Protein AF-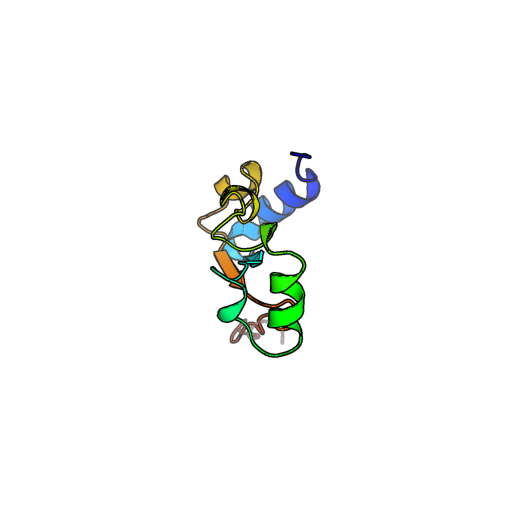A0A4R1RBW9-F1 (afdb_monomer_lite)

Radius of gyration: 17.19 Å; chains: 1; bounding box: 57×20×35 Å

Structure (mmCIF, N/CA/C/O backbone):
data_AF-A0A4R1RBW9-F1
#
_entry.id   AF-A0A4R1RBW9-F1
#
loop_
_atom_site.group_PDB
_atom_site.id
_atom_site.type_symbol
_atom_site.label_atom_id
_atom_site.label_alt_id
_atom_site.label_comp_id
_atom_site.label_asym_id
_atom_site.label_entity_id
_atom_site.label_seq_id
_atom_site.pdbx_PDB_ins_code
_atom_site.Cartn_x
_atom_site.Cartn_y
_atom_site.Cartn_z
_atom_site.occupancy
_atom_site.B_iso_or_equiv
_atom_site.auth_seq_id
_atom_site.auth_comp_id
_atom_site.auth_asym_id
_atom_site.auth_atom_id
_atom_site.pdbx_PDB_model_num
ATOM 1 N N . MET A 1 1 ? 6.829 6.905 11.009 1.00 62.59 1 MET A N 1
ATOM 2 C CA . MET A 1 1 ? 5.665 7.004 10.094 1.00 62.59 1 MET A CA 1
ATOM 3 C C . MET A 1 1 ? 4.739 8.102 10.592 1.00 62.59 1 MET A C 1
ATOM 5 O O . MET A 1 1 ? 4.626 8.254 11.802 1.00 62.59 1 MET A O 1
ATOM 9 N N . ARG A 1 2 ? 4.110 8.879 9.699 1.00 68.56 2 ARG A N 1
ATOM 10 C CA . ARG A 1 2 ? 3.042 9.809 10.110 1.00 68.56 2 ARG A CA 1
ATOM 11 C C . ARG A 1 2 ? 1.810 9.008 10.532 1.00 68.56 2 ARG A C 1
ATOM 13 O O . ARG A 1 2 ? 1.549 7.953 9.958 1.00 68.56 2 ARG A O 1
ATOM 20 N N . GLN A 1 3 ? 1.093 9.507 11.533 1.00 80.19 3 GLN A N 1
ATOM 21 C CA . GLN A 1 3 ? -0.158 8.908 11.990 1.00 80.19 3 GLN A CA 1
ATOM 22 C C . GLN A 1 3 ? -1.258 9.086 10.939 1.00 80.19 3 GLN A C 1
ATOM 24 O O . GLN A 1 3 ? -1.260 10.061 10.182 1.00 80.19 3 GLN A O 1
ATOM 29 N N . VAL A 1 4 ? -2.176 8.123 10.890 1.00 87.69 4 VAL A N 1
ATOM 30 C CA . VAL A 1 4 ? -3.404 8.232 10.102 1.00 87.69 4 VAL A CA 1
ATOM 31 C C . VAL A 1 4 ? -4.297 9.287 10.751 1.00 87.69 4 VAL A C 1
ATOM 33 O O . VAL A 1 4 ? -4.266 9.489 11.962 1.00 87.69 4 VAL A O 1
ATOM 36 N N . SER A 1 5 ? -5.064 10.009 9.937 1.00 92.06 5 SER A N 1
ATOM 37 C CA . SER A 1 5 ? -6.007 11.000 10.452 1.00 92.06 5 SER A CA 1
ATOM 38 C C . SER A 1 5 ? -7.082 10.306 11.310 1.00 92.06 5 SER A C 1
ATOM 40 O O . SER A 1 5 ? -7.637 9.298 10.864 1.00 92.06 5 SER A O 1
ATOM 42 N N . PRO A 1 6 ? -7.437 10.853 12.489 1.00 93.19 6 PRO A N 1
ATOM 43 C CA . PRO A 1 6 ? -8.482 10.283 13.347 1.00 93.19 6 PRO A CA 1
ATOM 44 C C . PRO A 1 6 ? -9.817 10.059 12.622 1.00 93.19 6 PRO A C 1
ATOM 46 O O . PRO A 1 6 ? -10.523 9.091 12.882 1.00 93.19 6 PRO A O 1
ATOM 49 N N . GLN A 1 7 ? -10.143 10.915 11.652 1.00 95.50 7 GLN A N 1
ATOM 50 C CA . GLN A 1 7 ? -11.346 10.805 10.829 1.00 95.50 7 GLN A CA 1
ATOM 51 C C . GLN A 1 7 ? -11.344 9.544 9.949 1.00 95.50 7 GLN A C 1
ATOM 53 O O . GLN A 1 7 ? -12.389 8.930 9.738 1.00 95.50 7 GLN A O 1
ATOM 58 N N . VAL A 1 8 ? -10.177 9.132 9.441 1.00 94.81 8 VAL A N 1
ATOM 59 C CA . VAL A 1 8 ? -10.045 7.885 8.671 1.00 94.81 8 VAL A CA 1
ATOM 60 C C . VAL A 1 8 ? -10.268 6.679 9.581 1.00 94.81 8 VAL A C 1
ATOM 62 O O . VAL A 1 8 ? -10.944 5.732 9.176 1.00 94.81 8 VAL A O 1
ATOM 65 N N . GLU A 1 9 ? -9.750 6.720 10.810 1.00 94.94 9 GLU A N 1
ATOM 66 C CA . GLU A 1 9 ? -9.969 5.663 11.803 1.00 94.94 9 GLU A CA 1
ATOM 67 C C . GLU A 1 9 ? -11.448 5.571 12.205 1.00 94.94 9 GLU A C 1
ATOM 69 O O . GLU A 1 9 ? -12.008 4.475 12.201 1.00 94.94 9 GLU A O 1
ATOM 74 N N . GLU A 1 10 ? -12.123 6.702 12.441 1.00 96.00 10 GLU A N 1
ATOM 75 C CA . GLU A 1 10 ? -13.553 6.727 12.784 1.00 96.00 10 GLU A CA 1
ATOM 76 C C . GLU A 1 10 ? -14.425 6.121 11.673 1.00 96.00 10 GLU A C 1
ATOM 78 O O . GLU A 1 10 ? -15.264 5.253 11.936 1.00 96.00 10 GLU A O 1
ATOM 83 N N . ILE A 1 11 ? -14.225 6.548 10.421 1.00 96.62 11 ILE A N 1
ATOM 84 C CA . ILE A 1 11 ? -14.995 6.040 9.274 1.00 96.62 11 ILE A CA 1
ATOM 85 C C . ILE A 1 11 ? -14.737 4.544 9.084 1.00 96.62 11 ILE A C 1
ATOM 87 O O . ILE A 1 11 ? -15.676 3.775 8.859 1.00 96.62 11 ILE A O 1
ATOM 91 N N . THR A 1 12 ? -13.474 4.128 9.203 1.00 96.44 12 THR A N 1
ATOM 92 C CA . THR A 1 12 ? -13.085 2.722 9.094 1.00 96.44 12 THR A CA 1
ATOM 93 C C . THR A 1 12 ? -13.775 1.886 10.161 1.00 96.44 12 THR A C 1
ATOM 95 O O . THR A 1 12 ? -14.346 0.851 9.827 1.00 96.44 12 THR A O 1
ATOM 98 N N . HIS A 1 13 ? -13.770 2.343 11.413 1.00 95.50 13 HIS A N 1
ATOM 99 C CA . HIS A 1 13 ? -14.429 1.661 12.519 1.00 95.50 13 HIS A CA 1
ATOM 100 C C . HIS A 1 13 ? -15.944 1.548 12.286 1.00 95.50 13 HIS A C 1
ATOM 102 O O . HIS A 1 13 ? -16.496 0.449 12.328 1.00 95.50 13 HIS A O 1
ATOM 108 N N . ARG A 1 14 ? -16.623 2.661 11.964 1.00 97.12 14 ARG A N 1
ATOM 109 C CA . ARG A 1 14 ? -18.088 2.693 11.772 1.00 97.12 14 ARG A CA 1
ATOM 110 C C . ARG A 1 14 ? -18.553 1.829 10.595 1.00 97.12 14 ARG A C 1
ATOM 112 O O . ARG A 1 14 ? -19.676 1.325 10.607 1.00 97.12 14 ARG A O 1
ATOM 119 N N . HIS A 1 15 ? -17.716 1.655 9.573 1.00 96.62 15 HIS A N 1
ATOM 120 C CA . HIS A 1 15 ? -18.084 0.965 8.337 1.00 96.62 15 HIS A CA 1
ATOM 121 C C . HIS A 1 15 ? -17.149 -0.191 7.973 1.00 96.62 15 HIS A C 1
ATOM 123 O O . HIS A 1 15 ? -17.059 -0.533 6.796 1.00 96.62 15 HIS A O 1
ATOM 129 N N . ALA A 1 16 ? -16.512 -0.844 8.952 1.00 95.88 16 ALA A N 1
ATOM 130 C CA . ALA A 1 16 ? -15.480 -1.860 8.718 1.00 95.88 16 ALA A CA 1
ATOM 131 C C . ALA A 1 16 ? -15.901 -2.943 7.702 1.00 95.88 16 ALA A C 1
ATOM 133 O O . ALA A 1 16 ? -15.140 -3.265 6.798 1.00 95.88 16 ALA A O 1
ATOM 134 N N . HIS A 1 17 ? -17.151 -3.420 7.751 1.00 95.75 17 HIS A N 1
ATOM 135 C CA . HIS A 1 17 ? -17.693 -4.407 6.799 1.00 95.75 17 HIS A CA 1
ATOM 136 C C . HIS A 1 17 ? -17.770 -3.924 5.337 1.00 95.75 17 HIS A C 1
ATOM 138 O O . HIS A 1 17 ? -17.806 -4.734 4.410 1.00 95.75 17 HIS A O 1
ATOM 144 N N . ARG A 1 18 ? -17.830 -2.608 5.114 1.00 95.75 18 ARG A N 1
ATOM 145 C CA . ARG A 1 18 ? -17.848 -1.970 3.787 1.00 95.75 18 ARG A CA 1
ATOM 146 C C . ARG A 1 18 ? -16.483 -1.400 3.402 1.00 95.75 18 ARG A C 1
ATOM 148 O O . ARG A 1 18 ? -16.304 -1.015 2.248 1.00 95.75 18 ARG A O 1
ATOM 155 N N . THR A 1 19 ? -15.533 -1.366 4.333 1.00 96.38 19 THR A N 1
ATOM 156 C CA . THR A 1 19 ? -14.197 -0.826 4.105 1.00 96.38 19 THR A CA 1
ATOM 157 C C . THR A 1 19 ? -13.351 -1.783 3.278 1.00 96.38 19 THR A C 1
ATOM 159 O O . THR A 1 19 ? -13.292 -2.994 3.514 1.00 96.38 19 THR A O 1
ATOM 162 N N . VAL A 1 20 ? -12.672 -1.202 2.293 1.00 95.06 20 VAL A N 1
ATOM 163 C CA . VAL A 1 20 ? -11.688 -1.876 1.458 1.00 95.06 20 VAL A CA 1
ATOM 164 C C . VAL A 1 20 ? -10.394 -1.076 1.501 1.00 95.06 20 VAL A C 1
ATOM 166 O O . VAL A 1 20 ? -10.353 0.066 1.050 1.00 95.06 20 VAL A O 1
ATOM 169 N N . PHE A 1 21 ? -9.334 -1.693 2.009 1.00 95.06 21 PHE A N 1
ATOM 170 C CA . PHE A 1 21 ? -7.982 -1.181 1.871 1.00 95.06 21 PHE A CA 1
ATOM 171 C C . PHE A 1 21 ? -7.347 -1.721 0.596 1.00 95.06 21 PHE A C 1
ATOM 173 O O . PHE A 1 21 ? -7.474 -2.902 0.277 1.00 95.06 21 PHE A O 1
ATOM 180 N N . THR A 1 22 ? -6.629 -0.865 -0.122 1.00 93.19 22 THR A N 1
ATOM 181 C CA . THR A 1 22 ? -5.869 -1.272 -1.304 1.00 93.19 22 THR A CA 1
ATOM 182 C C . THR A 1 22 ? -4.383 -1.088 -1.058 1.00 93.19 22 THR A C 1
ATOM 184 O O . THR A 1 22 ? -3.961 0.030 -0.760 1.00 93.19 22 THR A O 1
ATOM 187 N N . ARG A 1 23 ? -3.592 -2.146 -1.233 1.00 93.38 23 ARG A N 1
ATOM 188 C CA . ARG A 1 23 ? -2.128 -2.078 -1.200 1.00 93.38 23 ARG A CA 1
ATOM 189 C C . ARG A 1 23 ? -1.589 -2.031 -2.618 1.00 93.38 23 ARG A C 1
ATOM 191 O O . ARG A 1 23 ? -2.013 -2.797 -3.484 1.00 93.38 23 ARG A O 1
ATOM 198 N N . PHE A 1 24 ? -0.663 -1.114 -2.861 1.00 90.44 24 PHE A N 1
ATOM 199 C CA . PHE A 1 24 ? 0.049 -1.048 -4.127 1.00 90.44 24 PHE A CA 1
ATOM 200 C C . PHE A 1 24 ? 1.284 -1.936 -4.036 1.00 90.44 24 PHE A C 1
ATOM 202 O O . PHE A 1 24 ? 2.291 -1.525 -3.476 1.00 90.44 24 PHE A O 1
ATOM 209 N N . ILE A 1 25 ? 1.187 -3.160 -4.539 1.00 91.19 25 ILE A N 1
ATOM 210 C CA . ILE A 1 25 ? 2.266 -4.140 -4.476 1.00 91.19 25 ILE A CA 1
ATOM 211 C C . ILE A 1 25 ? 3.169 -3.939 -5.688 1.00 91.19 25 ILE A C 1
ATOM 213 O O . ILE A 1 25 ? 2.722 -4.007 -6.829 1.00 91.19 25 ILE A O 1
ATOM 217 N N . THR A 1 26 ? 4.445 -3.667 -5.449 1.00 92.88 26 THR A N 1
ATOM 218 C CA . THR A 1 26 ? 5.431 -3.490 -6.518 1.00 92.88 26 THR A CA 1
ATOM 219 C C . THR A 1 26 ? 5.858 -4.853 -7.088 1.00 92.88 26 THR A C 1
ATOM 221 O O . THR A 1 26 ? 5.652 -5.894 -6.446 1.00 92.88 26 THR A O 1
ATOM 224 N N . PRO A 1 27 ? 6.405 -4.917 -8.316 1.00 93.88 27 PRO A N 1
ATOM 225 C CA . PRO A 1 27 ? 6.923 -6.175 -8.840 1.00 93.88 27 PRO A CA 1
ATOM 226 C C . PRO A 1 27 ? 8.105 -6.667 -7.992 1.00 93.88 27 PRO A C 1
ATOM 228 O O . PRO A 1 27 ? 8.781 -5.880 -7.330 1.00 93.88 27 PRO A O 1
ATOM 231 N N . GLU A 1 28 ? 8.360 -7.979 -8.024 1.00 93.75 28 GLU A N 1
ATOM 232 C CA . GLU A 1 28 ? 9.545 -8.561 -7.365 1.00 93.75 28 GLU A CA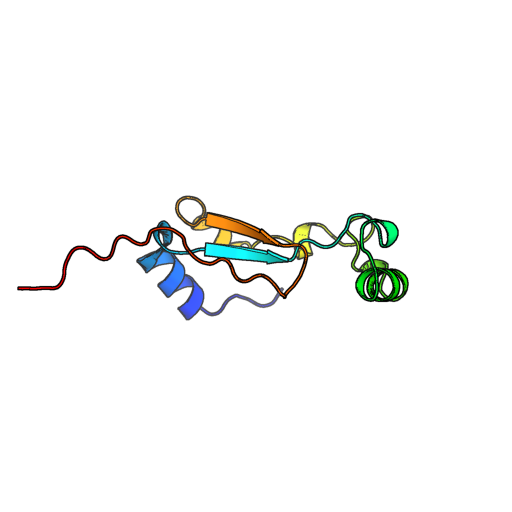 1
ATOM 233 C C . GLU A 1 28 ? 10.827 -7.943 -7.917 1.00 93.75 28 GLU A C 1
ATOM 235 O O . GLU A 1 28 ? 11.685 -7.501 -7.162 1.00 93.75 28 GLU A O 1
ATOM 240 N N . ARG A 1 29 ? 10.896 -7.877 -9.248 1.00 94.88 29 ARG A N 1
ATOM 241 C CA . ARG A 1 29 ? 12.009 -7.348 -10.020 1.00 94.88 29 ARG A CA 1
ATOM 242 C C . ARG A 1 29 ? 11.482 -6.562 -11.223 1.00 94.88 29 ARG A C 1
ATOM 244 O O . ARG A 1 29 ? 10.346 -6.820 -11.638 1.00 94.88 29 ARG A O 1
ATOM 251 N N . PRO A 1 30 ? 12.259 -5.633 -11.807 1.00 93.75 30 PRO A N 1
ATOM 252 C CA . PRO A 1 30 ? 11.792 -4.825 -12.933 1.00 93.75 30 PRO A CA 1
ATOM 253 C C . PRO A 1 30 ? 11.287 -5.662 -14.115 1.00 93.75 30 PRO A C 1
ATOM 255 O O . PRO A 1 30 ? 10.267 -5.325 -14.713 1.00 93.75 30 PRO A O 1
ATOM 258 N N . GLU A 1 31 ? 11.940 -6.796 -14.386 1.00 95.00 31 GLU A N 1
ATOM 259 C CA . GLU A 1 31 ? 11.683 -7.683 -15.527 1.00 95.00 31 GLU A CA 1
ATOM 260 C C . GLU A 1 31 ? 10.307 -8.370 -15.470 1.00 95.00 31 GLU A C 1
ATOM 262 O O . GLU A 1 31 ? 9.844 -8.928 -16.460 1.00 95.00 31 GLU A O 1
ATOM 267 N N . HIS A 1 32 ? 9.621 -8.317 -14.324 1.00 93.00 32 HIS A N 1
ATOM 268 C CA . HIS A 1 32 ? 8.251 -8.820 -14.184 1.00 93.00 32 HIS A CA 1
ATOM 269 C C . HIS A 1 32 ? 7.191 -7.838 -14.705 1.00 93.00 32 HIS A C 1
ATOM 271 O O . HIS A 1 32 ? 6.000 -8.151 -14.685 1.00 93.00 32 HIS A O 1
ATOM 277 N N . MET A 1 33 ? 7.600 -6.652 -15.155 1.00 89.38 33 MET A N 1
ATOM 278 C CA . MET A 1 33 ? 6.729 -5.658 -15.771 1.00 89.38 33 MET A CA 1
ATOM 279 C C . MET A 1 33 ? 7.098 -5.455 -17.240 1.00 89.38 33 MET A C 1
ATOM 281 O O . MET A 1 33 ? 8.219 -5.712 -17.664 1.00 89.38 33 MET A O 1
ATOM 285 N N . SER A 1 34 ? 6.147 -4.954 -18.028 1.00 89.25 34 SER A N 1
ATOM 286 C CA . SER A 1 34 ? 6.325 -4.704 -19.462 1.00 89.25 34 SER A CA 1
ATOM 287 C C . SER A 1 34 ? 6.169 -3.224 -19.821 1.00 89.25 34 SER A C 1
ATOM 289 O O . SER A 1 34 ? 5.449 -2.472 -19.155 1.00 89.25 34 SER A O 1
ATOM 291 N N . GLY A 1 35 ? 6.783 -2.813 -20.933 1.00 8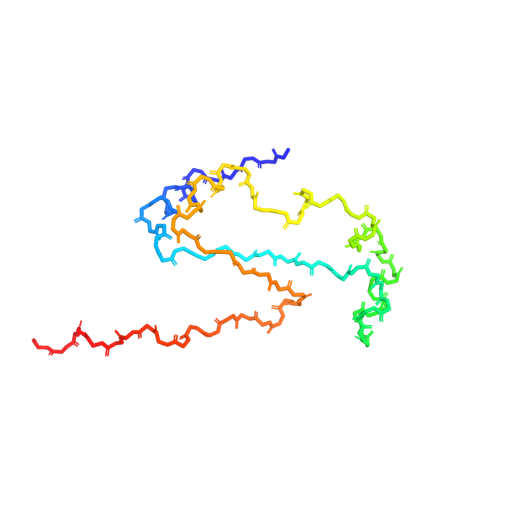9.88 35 GLY A N 1
ATOM 292 C CA . GLY A 1 35 ? 6.641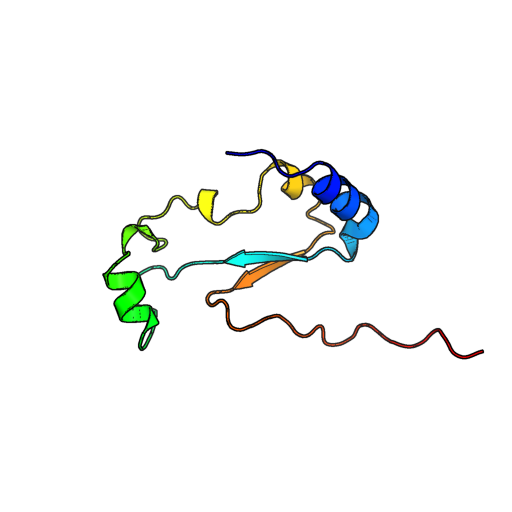 -1.465 -21.491 1.00 89.88 35 GLY A CA 1
ATOM 293 C C . GLY A 1 35 ? 7.197 -0.386 -20.561 1.00 89.88 35 GLY A C 1
ATOM 294 O O . GLY A 1 35 ? 8.267 -0.550 -19.982 1.00 89.88 35 GLY A O 1
ATOM 295 N N . MET A 1 36 ? 6.460 0.715 -20.380 1.00 89.56 36 MET A N 1
ATOM 296 C CA . MET A 1 36 ? 6.914 1.838 -19.542 1.00 89.56 36 MET A CA 1
ATOM 297 C C . MET A 1 36 ? 7.200 1.442 -18.087 1.00 89.56 36 MET A C 1
ATOM 299 O O . MET A 1 36 ? 8.040 2.062 -17.442 1.00 89.56 36 MET A O 1
ATOM 303 N N . TRP A 1 37 ? 6.523 0.415 -17.565 1.00 90.31 37 TRP A N 1
ATOM 304 C CA . TRP A 1 37 ? 6.731 -0.038 -16.191 1.00 90.31 37 TRP A CA 1
ATOM 305 C C . TRP A 1 37 ? 8.071 -0.750 -15.998 1.00 90.31 37 TRP A C 1
ATOM 307 O O . TRP A 1 37 ? 8.657 -0.597 -14.931 1.00 90.31 37 TRP A O 1
ATOM 317 N N . LEU A 1 38 ? 8.582 -1.458 -17.015 1.00 93.19 38 LEU A N 1
ATOM 318 C CA . LEU A 1 38 ? 9.927 -2.043 -16.972 1.00 93.19 38 LEU A CA 1
ATOM 319 C C . LEU A 1 38 ? 10.965 -0.935 -16.781 1.00 93.19 38 LEU A C 1
ATOM 321 O O . LEU A 1 38 ? 11.642 -0.897 -15.760 1.00 93.19 38 LEU A O 1
ATOM 325 N N . ALA A 1 39 ? 10.987 0.036 -17.699 1.00 93.88 39 ALA A N 1
ATOM 326 C CA . ALA A 1 39 ? 11.918 1.163 -17.643 1.00 93.88 39 ALA A CA 1
ATOM 327 C C . ALA A 1 39 ? 11.768 1.990 -16.350 1.00 93.88 39 ALA A C 1
ATOM 329 O O . ALA A 1 39 ? 12.750 2.483 -15.792 1.00 93.88 39 ALA A O 1
ATOM 330 N N . TYR A 1 40 ? 10.539 2.133 -15.838 1.00 93.25 40 TYR A N 1
ATOM 331 C CA . TYR A 1 40 ? 10.284 2.803 -14.564 1.00 93.25 40 TYR A CA 1
ATOM 332 C C . TYR A 1 40 ? 10.937 2.066 -13.387 1.00 93.25 40 TYR A C 1
ATOM 334 O O . TYR A 1 40 ? 11.640 2.694 -12.596 1.00 93.25 40 TYR A O 1
ATOM 342 N N . TYR A 1 41 ? 10.735 0.752 -13.268 1.00 93.88 41 TYR A N 1
ATOM 343 C CA . TYR A 1 41 ? 11.308 -0.028 -12.169 1.00 93.88 41 TYR A CA 1
ATOM 344 C C . TYR A 1 41 ? 12.801 -0.320 -12.348 1.00 93.88 41 TYR A C 1
ATOM 346 O O . TYR A 1 41 ? 13.488 -0.477 -11.347 1.00 93.88 41 TYR A O 1
ATOM 354 N N . GLU A 1 42 ? 13.337 -0.314 -13.570 1.00 95.12 42 GLU A N 1
ATOM 355 C CA . GLU A 1 42 ? 14.788 -0.319 -13.805 1.00 95.12 42 GLU A CA 1
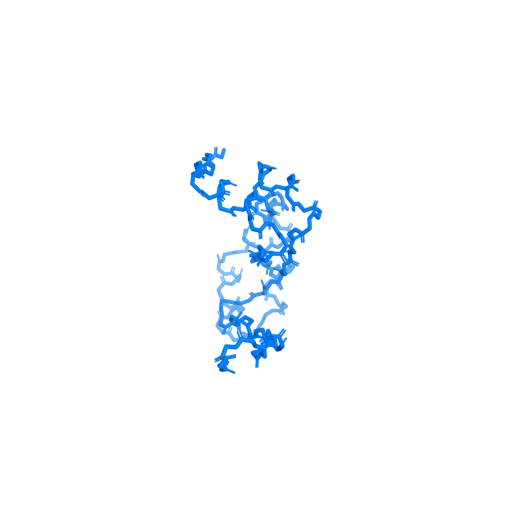ATOM 356 C C . GLU A 1 42 ? 15.432 0.954 -13.245 1.00 95.12 42 GLU A C 1
ATOM 358 O O . GLU A 1 42 ? 16.427 0.884 -12.523 1.00 95.12 42 GLU A O 1
ATOM 363 N N . LYS A 1 43 ? 14.822 2.120 -13.503 1.00 95.81 43 LYS A N 1
ATOM 364 C CA . LYS A 1 43 ? 15.275 3.403 -12.948 1.00 95.81 43 LYS A CA 1
ATOM 365 C C . LYS A 1 43 ? 15.122 3.469 -11.425 1.00 95.81 43 LYS A C 1
ATOM 367 O O . LYS A 1 43 ? 15.984 4.022 -10.747 1.00 95.81 43 LYS A O 1
ATOM 372 N N . TRP A 1 44 ? 14.029 2.931 -10.887 1.00 94.75 44 TRP A N 1
ATOM 373 C CA . TRP A 1 44 ? 13.689 2.974 -9.461 1.00 94.75 44 TRP A CA 1
ATOM 374 C C . TRP A 1 44 ? 13.738 1.584 -8.826 1.00 94.75 44 TRP A C 1
ATOM 376 O O . TRP A 1 44 ? 12.789 1.156 -8.168 1.00 94.75 44 TRP A O 1
ATOM 386 N N . ARG A 1 45 ? 14.849 0.864 -9.017 1.00 94.19 45 ARG A N 1
ATOM 387 C CA . ARG A 1 45 ? 14.978 -0.534 -8.577 1.00 94.19 45 ARG A CA 1
ATOM 388 C C . ARG A 1 45 ? 14.791 -0.726 -7.071 1.00 94.19 45 ARG A C 1
ATOM 390 O O . ARG A 1 45 ? 14.243 -1.739 -6.650 1.00 94.19 45 ARG A O 1
ATOM 397 N N . THR A 1 46 ? 15.120 0.284 -6.270 1.00 94.50 46 THR A N 1
ATOM 398 C CA . THR A 1 46 ? 14.878 0.305 -4.817 1.00 94.50 46 THR A CA 1
ATOM 399 C C . THR A 1 46 ? 13.398 0.203 -4.432 1.00 94.50 46 THR A C 1
ATOM 401 O O . THR A 1 46 ? 13.087 -0.124 -3.293 1.00 94.50 46 THR A O 1
ATOM 404 N N . MET A 1 47 ? 12.475 0.451 -5.369 1.00 92.62 47 MET A N 1
ATOM 405 C CA . MET A 1 47 ? 11.032 0.297 -5.167 1.00 92.62 47 MET A CA 1
ATOM 406 C C . MET A 1 47 ? 10.511 -1.114 -5.488 1.00 92.62 47 MET A C 1
ATOM 408 O O . MET A 1 47 ? 9.317 -1.368 -5.341 1.00 92.62 47 MET A O 1
ATOM 412 N N . THR A 1 48 ? 11.355 -2.038 -5.949 1.00 94.44 48 THR A N 1
ATOM 413 C CA . THR A 1 48 ? 10.967 -3.439 -6.208 1.00 94.44 48 THR A CA 1
ATOM 414 C C . THR A 1 48 ? 10.994 -4.266 -4.923 1.00 94.44 48 THR A C 1
ATOM 416 O O . THR A 1 48 ? 11.724 -3.925 -3.995 1.00 94.44 48 THR A O 1
ATOM 419 N N . ARG A 1 49 ? 10.197 -5.340 -4.831 1.00 94.25 49 ARG A N 1
ATOM 420 C CA . ARG A 1 49 ? 10.079 -6.117 -3.576 1.00 94.25 49 ARG A CA 1
ATOM 421 C C . ARG A 1 49 ? 11.361 -6.832 -3.165 1.00 94.25 49 ARG A C 1
ATOM 423 O O . ARG A 1 49 ? 11.512 -7.112 -1.985 1.00 94.25 49 ARG A O 1
ATOM 430 N N . GLU A 1 50 ? 12.291 -7.062 -4.093 1.00 94.62 50 GLU A N 1
ATOM 431 C CA . GLU A 1 50 ? 13.609 -7.605 -3.744 1.00 94.62 50 GLU A CA 1
ATOM 432 C C . GLU A 1 50 ? 14.441 -6.628 -2.878 1.00 94.62 50 GLU A C 1
ATOM 434 O O . GLU A 1 50 ? 15.354 -7.066 -2.184 1.00 94.62 50 GLU A O 1
ATOM 439 N N . GLN A 1 51 ? 14.151 -5.315 -2.913 1.00 94.62 51 GLN A N 1
ATOM 440 C CA . GLN A 1 51 ? 14.916 -4.278 -2.191 1.00 94.62 51 GLN A CA 1
ATOM 441 C C . GLN A 1 51 ? 14.084 -3.483 -1.182 1.00 94.62 51 GLN A C 1
ATOM 443 O O . GLN A 1 51 ? 14.613 -2.998 -0.183 1.00 94.62 51 GLN A O 1
ATOM 448 N N . LEU A 1 52 ? 12.797 -3.296 -1.465 1.00 94.19 52 LEU A N 1
ATOM 449 C CA . LEU A 1 52 ? 11.899 -2.488 -0.659 1.00 94.19 52 LEU A CA 1
ATOM 450 C C . LEU A 1 52 ? 11.536 -3.230 0.630 1.00 94.19 52 LEU A C 1
ATOM 452 O O . LEU A 1 52 ? 11.144 -4.393 0.588 1.00 94.19 52 LEU A O 1
ATOM 456 N N . ASP A 1 53 ? 11.588 -2.529 1.764 1.00 93.25 53 ASP A N 1
ATOM 457 C CA . ASP A 1 53 ? 11.072 -3.052 3.030 1.00 93.25 53 ASP A CA 1
ATOM 458 C C . ASP A 1 53 ? 9.590 -3.460 2.863 1.00 93.25 53 ASP A C 1
ATOM 460 O O . ASP A 1 53 ? 8.754 -2.599 2.552 1.00 93.25 53 ASP A O 1
ATOM 464 N N . PRO A 1 54 ? 9.227 -4.741 3.086 1.00 90.00 54 PRO A N 1
ATOM 465 C CA . PRO A 1 54 ? 7.848 -5.211 2.979 1.00 90.00 54 PRO A CA 1
ATOM 466 C C . PRO A 1 54 ? 6.859 -4.418 3.841 1.00 90.00 54 PRO A C 1
ATOM 468 O O . PRO A 1 54 ? 5.692 -4.288 3.470 1.00 90.00 54 PRO A O 1
ATOM 471 N N . GLY A 1 55 ? 7.314 -3.844 4.961 1.00 90.94 55 GLY A N 1
ATOM 472 C CA . GLY A 1 55 ? 6.495 -3.005 5.835 1.00 90.94 55 GLY A CA 1
ATOM 473 C C . GLY A 1 55 ? 5.994 -1.721 5.167 1.00 90.94 55 GLY A C 1
ATOM 474 O O . GLY A 1 55 ? 4.941 -1.211 5.546 1.00 90.94 55 GLY A O 1
ATOM 475 N N . LEU A 1 56 ? 6.689 -1.223 4.137 1.00 90.31 56 LEU A N 1
ATOM 476 C CA . LEU A 1 56 ? 6.264 -0.051 3.360 1.00 90.31 56 LEU A CA 1
ATOM 477 C C . LEU A 1 56 ? 5.109 -0.355 2.399 1.00 90.31 56 LEU A C 1
ATOM 479 O O . LEU A 1 56 ? 4.420 0.569 1.967 1.00 90.31 56 LEU A O 1
ATOM 483 N N . LEU A 1 57 ? 4.893 -1.631 2.068 1.00 92.44 57 LEU A N 1
ATOM 484 C CA . LEU A 1 57 ? 3.788 -2.082 1.221 1.00 92.44 57 LEU A CA 1
ATOM 485 C C . LEU A 1 57 ? 2.545 -2.471 2.021 1.00 92.44 57 LEU A C 1
ATOM 487 O O . LEU A 1 57 ? 1.508 -2.760 1.425 1.00 92.44 57 LEU A O 1
ATOM 491 N N . ASP A 1 58 ? 2.643 -2.511 3.349 1.00 92.69 58 ASP A N 1
ATOM 492 C CA . ASP A 1 58 ? 1.592 -3.033 4.207 1.00 92.69 58 ASP A CA 1
ATOM 493 C C . ASP A 1 58 ? 0.583 -1.964 4.664 1.00 92.69 58 ASP A C 1
ATOM 495 O O . ASP A 1 58 ? 0.773 -0.757 4.503 1.00 92.69 58 ASP A O 1
ATOM 499 N N . ILE A 1 59 ? -0.528 -2.415 5.249 1.00 93.44 59 ILE A N 1
ATOM 500 C CA . ILE A 1 59 ? -1.513 -1.531 5.876 1.00 93.44 59 ILE A CA 1
ATOM 501 C C . ILE A 1 59 ? -0.896 -0.854 7.102 1.00 93.44 59 ILE A C 1
ATOM 503 O O . ILE A 1 59 ? -0.197 -1.489 7.892 1.00 93.44 59 ILE A O 1
ATOM 507 N N . VAL A 1 60 ? -1.198 0.433 7.299 1.00 91.88 60 VAL A N 1
ATOM 508 C CA . VAL A 1 60 ? -0.744 1.174 8.483 1.00 91.88 60 VAL A CA 1
ATOM 509 C C . VAL A 1 60 ? -1.207 0.454 9.759 1.00 91.88 60 VAL A C 1
ATOM 511 O O . VAL A 1 60 ? -2.388 0.109 9.843 1.00 91.88 60 VAL A O 1
ATOM 514 N N . PRO A 1 61 ? -0.333 0.246 10.766 1.00 91.00 61 PRO A N 1
ATOM 515 C CA . PRO A 1 61 ? -0.648 -0.589 11.925 1.00 91.00 61 PRO A CA 1
ATOM 516 C C . PRO A 1 61 ? -1.966 -0.259 12.633 1.00 91.00 61 PRO A C 1
ATOM 518 O O . PRO A 1 61 ? -2.713 -1.178 12.950 1.00 91.00 61 PRO A O 1
ATOM 521 N N . THR A 1 62 ? -2.306 1.023 12.809 1.00 91.75 62 THR A N 1
ATOM 522 C CA . THR A 1 62 ? -3.552 1.424 13.492 1.00 91.75 62 THR A CA 1
ATOM 523 C C . THR A 1 62 ? -4.813 0.991 12.743 1.00 91.75 62 THR A C 1
ATOM 525 O O . THR A 1 62 ? -5.831 0.697 13.362 1.00 91.75 62 THR A O 1
ATOM 528 N N . LEU A 1 63 ? -4.740 0.852 11.416 1.00 94.19 63 LEU A N 1
ATOM 529 C CA . LEU A 1 63 ? -5.854 0.396 10.586 1.00 94.19 63 LEU A CA 1
ATOM 530 C C . LEU A 1 63 ? -5.961 -1.133 10.504 1.00 94.19 63 LEU A C 1
ATOM 532 O O . LEU A 1 63 ? -7.011 -1.653 10.124 1.00 94.19 63 LEU A O 1
ATOM 536 N N . LYS A 1 64 ? -4.905 -1.870 10.877 1.00 93.44 64 LYS A N 1
ATOM 537 C CA . LYS A 1 64 ? -4.908 -3.340 10.831 1.00 93.44 64 LYS A CA 1
ATOM 538 C C . LYS A 1 64 ? -5.919 -3.961 11.787 1.00 93.44 64 LYS A C 1
ATOM 540 O O . LYS A 1 64 ? -6.454 -5.019 11.482 1.00 93.44 64 LYS A O 1
ATOM 545 N N . HIS A 1 65 ? -6.221 -3.295 12.901 1.00 92.50 65 HIS A N 1
ATOM 546 C CA . HIS A 1 65 ? -7.184 -3.777 13.895 1.00 92.50 65 HIS A CA 1
ATOM 547 C C . HIS A 1 65 ? -8.608 -3.930 13.348 1.00 92.50 65 HIS A C 1
ATOM 549 O O . HIS A 1 65 ? -9.414 -4.642 13.937 1.00 92.50 65 HIS A O 1
ATOM 555 N N . PHE A 1 66 ? -8.917 -3.296 12.216 1.00 94.69 66 PHE A N 1
ATOM 556 C CA . PHE A 1 66 ? -10.221 -3.406 11.567 1.00 94.69 66 PHE A CA 1
ATOM 557 C C . PHE A 1 66 ? -10.300 -4.567 10.561 1.00 94.69 66 PHE A C 1
ATOM 559 O O . PHE A 1 66 ? -11.329 -4.728 9.905 1.00 94.69 66 PHE A O 1
ATOM 566 N N . ILE A 1 67 ? -9.227 -5.354 10.406 1.00 94.50 67 ILE A N 1
ATOM 567 C CA . ILE A 1 67 ? -9.118 -6.481 9.473 1.00 94.50 67 ILE A CA 1
ATOM 568 C C . ILE A 1 67 ? -9.018 -7.791 10.277 1.00 94.50 67 ILE A C 1
ATOM 570 O O . ILE A 1 67 ? -7.998 -8.006 10.934 1.00 94.50 67 ILE A O 1
ATOM 574 N N . PRO A 1 68 ? -9.994 -8.717 10.178 1.00 92.81 68 PRO A N 1
ATOM 575 C CA . PRO A 1 68 ? -11.349 -8.559 9.619 1.00 92.81 68 PRO A CA 1
ATOM 576 C C . PRO A 1 68 ? -12.263 -7.676 10.508 1.00 92.81 68 PRO A C 1
ATOM 578 O O . PRO A 1 68 ? -11.970 -7.522 11.693 1.00 92.81 68 PRO A O 1
ATOM 581 N N . PRO A 1 69 ? -13.381 -7.109 9.984 1.00 94.44 69 PRO A N 1
ATOM 582 C CA . PRO A 1 69 ? -14.056 -7.447 8.722 1.00 94.44 69 PRO A CA 1
ATOM 583 C C . PRO A 1 69 ? -13.669 -6.603 7.498 1.00 94.44 69 PRO A C 1
ATOM 585 O O . PRO A 1 69 ? -14.120 -6.919 6.394 1.00 94.44 69 PRO A O 1
ATOM 588 N N . ALA A 1 70 ? -12.862 -5.550 7.650 1.00 96.19 70 ALA A N 1
ATOM 589 C CA . ALA A 1 70 ? -12.362 -4.800 6.503 1.00 96.19 70 ALA A CA 1
ATOM 590 C C . ALA A 1 70 ? -11.528 -5.713 5.596 1.00 96.19 70 ALA A C 1
ATOM 592 O O . ALA A 1 70 ? -10.818 -6.605 6.061 1.00 96.19 70 ALA A O 1
ATOM 593 N N . ARG A 1 71 ? -11.630 -5.502 4.282 1.00 95.44 71 ARG A N 1
ATOM 594 C CA . ARG A 1 71 ? -10.954 -6.338 3.279 1.00 95.44 71 ARG A CA 1
ATOM 595 C C . ARG A 1 71 ? -9.720 -5.637 2.735 1.00 95.44 71 ARG A C 1
ATOM 597 O O . ARG A 1 71 ? -9.730 -4.420 2.569 1.00 95.44 71 ARG A O 1
ATOM 604 N N . VAL A 1 72 ? -8.692 -6.409 2.400 1.00 94.88 72 VAL A N 1
ATOM 605 C CA . VAL A 1 72 ? -7.471 -5.914 1.752 1.00 94.88 72 VAL A CA 1
ATOM 606 C C . VAL A 1 72 ? -7.406 -6.443 0.327 1.00 94.88 72 VAL A C 1
ATOM 608 O O . VAL A 1 72 ? -7.671 -7.619 0.092 1.00 94.88 72 VAL A O 1
ATOM 611 N N . PHE A 1 73 ? -7.050 -5.574 -0.614 1.00 91.81 73 PHE A N 1
ATOM 612 C CA . PHE A 1 73 ? -6.817 -5.939 -2.005 1.00 91.81 73 PHE A CA 1
ATOM 613 C C . PHE A 1 73 ? -5.470 -5.426 -2.481 1.00 91.81 73 PHE A C 1
ATOM 615 O O . PHE A 1 73 ? -5.149 -4.245 -2.347 1.00 91.81 73 PHE A O 1
ATOM 622 N N . ASP A 1 74 ? -4.726 -6.313 -3.119 1.00 91.50 74 ASP A N 1
ATOM 623 C CA . ASP A 1 74 ? -3.421 -6.004 -3.675 1.00 91.50 74 ASP A CA 1
ATOM 624 C C . ASP A 1 74 ? -3.557 -5.651 -5.156 1.00 91.50 74 ASP A C 1
ATOM 626 O O . ASP A 1 74 ? -4.278 -6.307 -5.913 1.00 91.50 74 ASP A O 1
ATOM 630 N N . LYS A 1 75 ? -2.869 -4.591 -5.583 1.00 83.50 75 LYS A N 1
ATOM 631 C CA . LYS A 1 75 ? -2.828 -4.153 -6.982 1.00 83.50 75 LYS A CA 1
ATOM 632 C C . LYS A 1 75 ? -1.407 -3.806 -7.403 1.00 83.50 75 LYS A C 1
ATOM 634 O O . LYS A 1 75 ? -0.685 -3.161 -6.656 1.00 83.50 75 LYS A O 1
ATOM 639 N N . LEU A 1 76 ? -1.052 -4.182 -8.631 1.00 77.31 76 LEU A N 1
ATOM 640 C CA . LEU A 1 76 ? 0.274 -3.931 -9.210 1.00 77.31 76 LEU A CA 1
ATOM 641 C C . LEU A 1 76 ? 0.374 -2.593 -9.960 1.00 77.31 76 LEU A C 1
ATOM 643 O O . LEU A 1 76 ? 1.461 -2.061 -10.145 1.00 77.31 76 LEU A O 1
ATOM 647 N N . THR A 1 77 ? -0.748 -2.043 -10.441 1.00 67.75 77 THR A N 1
ATOM 648 C CA . THR A 1 77 ? -0.762 -0.818 -11.261 1.00 67.75 77 THR A CA 1
ATOM 649 C C . THR A 1 77 ? -1.905 0.111 -10.869 1.00 67.75 77 THR A C 1
ATOM 651 O O . THR A 1 77 ? -2.981 -0.329 -10.458 1.00 67.75 77 THR A O 1
ATOM 654 N N . MET A 1 78 ? -1.689 1.426 -10.994 1.00 57.59 78 MET A N 1
ATOM 655 C CA . MET A 1 78 ? -2.674 2.445 -10.605 1.00 57.59 78 MET A CA 1
ATOM 656 C C . MET A 1 78 ? -3.994 2.317 -11.390 1.00 57.59 78 MET A C 1
ATOM 658 O O . MET A 1 78 ? -5.056 2.549 -10.815 1.00 57.59 78 MET A O 1
ATOM 662 N N . ALA A 1 79 ? -3.926 1.861 -12.646 1.00 56.09 79 ALA A N 1
ATOM 663 C CA . ALA A 1 79 ? -4.981 1.943 -13.660 1.00 56.09 79 ALA A CA 1
ATOM 664 C C . ALA A 1 79 ? -6.233 1.077 -13.429 1.00 56.09 79 ALA A C 1
ATOM 666 O O . ALA A 1 79 ? -7.207 1.218 -14.165 1.00 56.09 79 ALA A O 1
ATOM 667 N N . ARG A 1 80 ? -6.258 0.198 -12.421 1.00 44.34 80 ARG A N 1
ATOM 668 C CA . ARG A 1 80 ? -7.442 -0.616 -12.124 1.00 44.34 80 ARG A CA 1
ATOM 669 C C . ARG A 1 80 ? -8.013 -0.261 -10.757 1.00 44.34 80 ARG A C 1
ATOM 671 O O . ARG A 1 80 ? -7.573 -0.786 -9.737 1.00 44.34 80 ARG A O 1
ATOM 678 N N . LEU A 1 81 ? -9.002 0.635 -10.744 1.00 44.97 81 LEU A N 1
ATOM 679 C CA . LEU A 1 81 ? -9.981 0.649 -9.660 1.00 44.97 81 LEU A CA 1
ATOM 680 C C . LEU A 1 81 ? -10.914 -0.548 -9.858 1.00 44.97 81 LEU A C 1
ATOM 682 O O . LEU A 1 81 ? -11.418 -0.799 -10.954 1.00 44.97 81 LEU A O 1
ATOM 686 N N . PHE A 1 82 ? -11.112 -1.305 -8.787 1.00 48.50 82 PHE A N 1
ATOM 687 C CA . PHE A 1 82 ? -12.099 -2.369 -8.718 1.00 48.50 82 PHE A CA 1
ATOM 688 C C . PHE A 1 82 ? -13.501 -1.805 -9.009 1.00 48.50 82 PHE A C 1
ATOM 690 O O . PHE A 1 82 ? -13.922 -0.841 -8.371 1.00 48.50 82 PHE A O 1
ATOM 697 N N . LYS A 1 83 ? -14.232 -2.413 -9.955 1.00 41.88 83 LYS A N 1
ATOM 698 C CA . LYS A 1 83 ? -15.691 -2.274 -10.038 1.00 41.88 83 LYS A CA 1
ATOM 699 C C . LYS A 1 83 ? -16.292 -3.301 -9.075 1.00 41.88 83 LYS A C 1
ATOM 701 O O . LYS A 1 83 ? -16.101 -4.491 -9.324 1.00 41.88 83 LYS A O 1
ATOM 706 N N . PRO A 1 84 ? -17.002 -2.895 -8.009 1.00 45.00 84 PRO A N 1
ATOM 707 C CA . PRO A 1 84 ? -17.755 -3.843 -7.205 1.00 45.00 84 PRO A CA 1
ATOM 708 C C . PRO A 1 84 ? -18.884 -4.434 -8.048 1.00 45.00 84 PRO A C 1
ATOM 710 O O . PRO A 1 84 ? -19.922 -3.811 -8.252 1.00 45.00 84 PRO A O 1
ATOM 713 N N . SER A 1 85 ? -18.673 -5.645 -8.557 1.00 49.38 85 SER A N 1
ATOM 714 C CA . SER A 1 85 ? -19.765 -6.508 -8.994 1.00 49.38 85 SER A CA 1
ATOM 715 C C . SER A 1 85 ? -20.588 -6.858 -7.749 1.00 49.38 85 SER A C 1
ATOM 717 O O . SER A 1 85 ? -20.023 -7.317 -6.762 1.00 49.38 85 SER A O 1
ATOM 719 N N . SER A 1 86 ? -21.894 -6.586 -7.796 1.00 46.19 86 SER A N 1
ATOM 720 C CA . SER A 1 86 ? -22.903 -6.816 -6.748 1.00 46.19 86 SER A CA 1
ATOM 721 C C . SER A 1 86 ? -22.745 -6.017 -5.443 1.00 46.19 86 SER A C 1
ATOM 723 O O . SER A 1 86 ? -22.414 -6.554 -4.389 1.00 46.19 86 SER A O 1
ATOM 725 N N . MET A 1 87 ? -23.111 -4.735 -5.480 1.00 43.91 87 MET A N 1
ATOM 726 C CA . MET A 1 87 ? -23.876 -4.161 -4.371 1.00 43.91 87 MET A CA 1
ATOM 727 C C . MET A 1 87 ? -25.334 -4.210 -4.832 1.00 43.91 87 MET A C 1
ATOM 729 O O . MET A 1 87 ? -25.693 -3.560 -5.810 1.00 43.91 87 MET A O 1
ATOM 733 N N . ASN A 1 88 ? -26.119 -5.103 -4.231 1.00 42.53 88 ASN A N 1
ATOM 734 C CA . ASN A 1 88 ? -27.492 -5.381 -4.632 1.00 42.53 88 ASN A CA 1
ATOM 735 C C . ASN A 1 88 ? -28.334 -4.108 -4.427 1.00 42.53 88 ASN A C 1
ATOM 737 O O . ASN A 1 88 ? -28.706 -3.784 -3.301 1.00 42.53 88 ASN A O 1
ATOM 741 N N . SER A 1 89 ? -28.606 -3.359 -5.499 1.00 43.34 89 SER A N 1
ATOM 742 C CA . SER A 1 89 ? -29.630 -2.313 -5.493 1.00 43.34 89 SER A CA 1
ATOM 743 C C . SER A 1 89 ? -30.991 -2.992 -5.526 1.00 43.34 89 SER A C 1
ATOM 745 O O . SER A 1 89 ? -31.611 -3.159 -6.569 1.00 43.34 89 SER A O 1
ATOM 747 N N . SER A 1 90 ? -31.448 -3.442 -4.370 1.00 47.78 90 SER A N 1
ATOM 748 C CA . SER A 1 90 ? -32.845 -3.797 -4.150 1.00 47.78 90 SER A CA 1
ATOM 749 C C . SER A 1 90 ? -33.180 -3.413 -2.727 1.00 47.78 90 SER A C 1
ATOM 751 O O . SER A 1 90 ? -33.026 -4.225 -1.824 1.00 47.78 90 SER A O 1
ATOM 753 N N . SER A 1 91 ? -33.519 -2.136 -2.540 1.00 47.59 91 SER A N 1
ATOM 754 C CA . SER A 1 91 ? -34.392 -1.591 -1.486 1.00 47.59 91 SER A CA 1
ATOM 755 C C . SER A 1 91 ? -34.354 -0.064 -1.563 1.00 47.59 91 SER A C 1
ATOM 757 O O . SER A 1 91 ? -33.676 0.572 -0.768 1.00 47.59 91 SER A O 1
ATOM 759 N N . LEU A 1 92 ? -35.010 0.521 -2.568 1.00 44.28 92 LEU A N 1
ATOM 760 C CA . LEU A 1 92 ? -35.577 1.875 -2.495 1.00 44.28 92 LEU A CA 1
ATOM 761 C C . LEU A 1 92 ? -36.414 2.129 -3.751 1.00 44.28 92 LEU A C 1
ATOM 763 O O . LEU A 1 92 ? -36.077 2.913 -4.634 1.00 44.28 92 LEU A O 1
ATOM 767 N N . THR A 1 93 ? -37.537 1.426 -3.840 1.00 42.31 93 THR A N 1
ATOM 768 C CA . THR A 1 93 ? -38.728 1.996 -4.461 1.00 42.31 93 THR A CA 1
ATOM 769 C C . THR A 1 93 ? -39.937 1.480 -3.696 1.00 42.31 93 THR A C 1
ATOM 771 O O . THR A 1 93 ? -40.256 0.297 -3.780 1.00 42.31 93 THR A O 1
ATOM 774 N N . ARG A 1 94 ? -40.587 2.439 -3.030 1.00 36.94 94 ARG A N 1
ATOM 775 C CA . ARG A 1 94 ? -41.914 2.405 -2.411 1.00 36.94 94 ARG A CA 1
ATOM 776 C C . ARG A 1 94 ? -42.031 1.87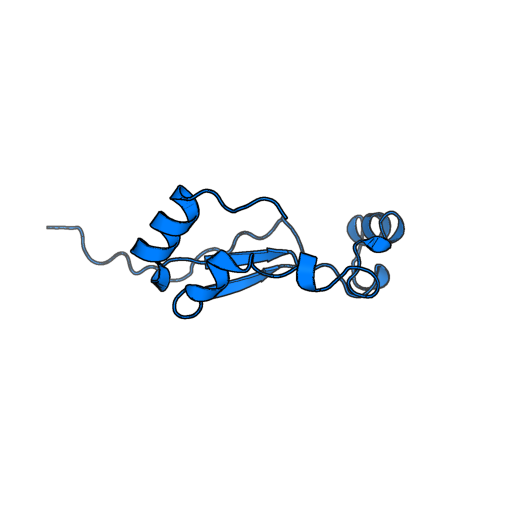7 -0.985 1.00 36.94 94 ARG A C 1
ATOM 778 O O . ARG A 1 94 ? -41.572 0.754 -0.709 1.00 36.94 94 ARG A O 1
#

pLDDT: mean 83.66, std 18.65, range [36.94, 97.12]

Sequence (94 aa):
MRQVSPQVEEITHRHAHRTVFTRFITPERPEHMSGMWLAYYEKWRTMTREQLDPGLLDIVPTLKHFIPPARVFDKLTMARLFKPSSMNSSSLTR

Secondary structure (DSSP, 8-state):
-PPPPHHHHHHHHHTGGG-EEEEEPPPSSGGGS-THHHHHHHHTGGGSTTTS-GGGGSPPHHHHTTTTTSEEEEESSTT-PPP-S-----S---

Foldseek 3Di:
DDDDDVVVLVVCVVPLLVAEAEFQAEAQALVVDDDPSSVVCVVVVCSHVVNDDVVVRDDDPSSCVSPVVHYYHYDHDPPDDDDPDDPDPDDDDD